Protein AF-A0A7X6TJB2-F1 (afdb_monomer_lite)

Sequence (103 aa):
MDLHDQPLPHHTSRQLNVPHGMFTSTGGVSTGPFASLNLSLHVGDHEDNVRRNRAAAAAALGLSRLVSVHQVHGDRVLLVDAADAGEEQSGYDAMISRLPGTG

pLDDT: mean 90.39, std 13.82, range [32.94, 98.31]

Radius of gyration: 14.3 Å; chains: 1; bounding box: 29×34×34 Å

Structure (mmCIF, N/CA/C/O backbone):
data_AF-A0A7X6TJB2-F1
#
_entry.id   AF-A0A7X6TJB2-F1
#
loop_
_atom_site.group_PDB
_atom_site.id
_atom_site.type_symbol
_atom_site.label_atom_id
_atom_site.label_alt_id
_atom_site.label_comp_id
_atom_site.label_asym_id
_atom_site.label_entity_id
_atom_site.label_seq_id
_atom_site.pdbx_PDB_ins_code
_atom_site.Cartn_x
_atom_site.Cartn_y
_atom_site.Cartn_z
_atom_site.occupancy
_atom_site.B_iso_or_equiv
_atom_site.auth_seq_id
_atom_site.auth_comp_id
_atom_site.auth_asym_id
_atom_site.auth_atom_id
_atom_site.pdbx_PDB_model_num
ATOM 1 N N . MET A 1 1 ? -3.102 -20.424 -18.651 1.00 32.94 1 MET A N 1
ATOM 2 C CA . MET A 1 1 ? -3.247 -20.389 -17.185 1.00 32.94 1 MET A CA 1
ATOM 3 C C . MET A 1 1 ? -2.532 -19.127 -16.754 1.00 32.94 1 MET A C 1
ATOM 5 O O . MET A 1 1 ? -1.309 -19.125 -16.743 1.00 32.94 1 MET A O 1
ATOM 9 N N . ASP A 1 2 ? -3.270 -18.028 -16.610 1.00 33.28 2 ASP A N 1
ATOM 10 C CA . ASP A 1 2 ? -2.681 -16.723 -16.305 1.00 33.28 2 ASP A CA 1
ATOM 11 C C . ASP A 1 2 ? -2.074 -16.745 -14.901 1.00 33.28 2 ASP A C 1
ATOM 13 O O . ASP A 1 2 ? -2.735 -17.101 -13.929 1.00 33.28 2 ASP A O 1
ATOM 17 N N . LEU A 1 3 ? -0.803 -16.359 -14.797 1.00 38.78 3 LEU A N 1
ATOM 18 C CA . LEU A 1 3 ? -0.041 -16.274 -13.544 1.00 38.78 3 LEU A CA 1
ATOM 19 C C . LEU A 1 3 ? -0.557 -15.173 -12.591 1.00 38.78 3 LEU A C 1
ATOM 21 O O . LEU A 1 3 ? 0.014 -14.974 -11.524 1.00 38.78 3 LEU A O 1
ATOM 25 N N . HIS A 1 4 ? -1.619 -14.460 -12.969 1.00 45.62 4 HIS A N 1
ATOM 26 C CA . HIS A 1 4 ? -2.117 -13.265 -12.286 1.00 45.62 4 HIS A CA 1
ATOM 27 C C . HIS A 1 4 ? -3.244 -13.527 -11.277 1.00 45.62 4 HIS A C 1
ATOM 29 O O . HIS A 1 4 ? -3.681 -12.586 -10.626 1.00 45.62 4 HIS A O 1
ATOM 35 N N . ASP A 1 5 ? -3.691 -14.779 -11.127 1.00 49.00 5 ASP A N 1
ATOM 36 C CA . ASP A 1 5 ? -4.835 -15.137 -10.268 1.00 49.00 5 ASP A CA 1
ATOM 37 C C . ASP A 1 5 ? -4.424 -15.881 -8.980 1.00 49.00 5 ASP A C 1
ATOM 39 O O . ASP A 1 5 ? -5.241 -16.496 -8.297 1.00 49.00 5 ASP A O 1
ATOM 43 N N . GLN A 1 6 ? -3.128 -15.876 -8.644 1.00 51.44 6 GLN A N 1
ATOM 44 C CA . GLN A 1 6 ? -2.649 -16.353 -7.344 1.00 51.44 6 GLN A CA 1
ATOM 45 C C . GLN A 1 6 ? -2.643 -15.188 -6.345 1.00 51.44 6 GLN A C 1
ATOM 47 O O . GLN A 1 6 ? -2.156 -14.109 -6.690 1.00 51.44 6 GLN A O 1
ATOM 52 N N . PRO A 1 7 ? -3.144 -15.376 -5.108 1.00 68.25 7 PRO A N 1
ATOM 53 C CA . PRO A 1 7 ? -3.089 -14.330 -4.096 1.00 68.25 7 PRO A CA 1
ATOM 54 C C . PRO A 1 7 ? -1.633 -13.922 -3.862 1.00 68.25 7 PRO A C 1
ATOM 56 O O . PRO A 1 7 ? -0.759 -14.784 -3.735 1.00 68.25 7 PRO A O 1
ATOM 59 N N . LEU A 1 8 ? -1.378 -12.610 -3.815 1.00 87.88 8 LEU A N 1
ATOM 60 C CA . LEU A 1 8 ? -0.039 -12.072 -3.578 1.00 87.88 8 LEU A CA 1
ATOM 61 C C . LEU A 1 8 ? 0.607 -12.757 -2.367 1.00 87.88 8 LEU A C 1
ATOM 63 O O . LEU A 1 8 ? -0.004 -12.751 -1.293 1.00 87.88 8 LEU A O 1
ATOM 67 N N . PRO A 1 9 ? 1.827 -13.311 -2.492 1.00 91.50 9 PRO A N 1
ATOM 68 C CA . PRO A 1 9 ? 2.500 -13.949 -1.372 1.00 91.50 9 PRO A CA 1
ATOM 69 C C . PRO A 1 9 ? 2.735 -12.961 -0.223 1.00 91.50 9 PRO A C 1
ATOM 71 O O . PRO A 1 9 ? 3.507 -12.003 -0.344 1.00 91.50 9 PRO A O 1
ATOM 74 N N . HIS A 1 10 ? 2.077 -13.219 0.905 1.00 94.62 10 HIS A N 1
ATOM 75 C CA . HIS A 1 10 ? 2.216 -12.459 2.140 1.00 94.62 10 HIS A CA 1
ATOM 76 C C . HIS A 1 10 ? 2.163 -13.388 3.353 1.00 94.62 10 HIS A C 1
ATOM 78 O O . HIS A 1 10 ? 1.511 -14.433 3.346 1.00 94.62 10 HIS A O 1
ATOM 84 N N . HIS A 1 11 ? 2.858 -13.000 4.414 1.00 95.81 11 HIS A N 1
ATOM 85 C CA . HIS A 1 11 ? 2.828 -13.705 5.686 1.00 95.81 11 HIS A CA 1
ATOM 86 C C . HIS A 1 11 ? 1.746 -13.120 6.585 1.00 95.81 11 HIS A C 1
ATOM 88 O O . HIS A 1 11 ? 1.673 -11.908 6.767 1.00 95.81 11 HIS A O 1
ATOM 94 N N . THR A 1 12 ? 0.942 -13.995 7.178 1.00 95.50 12 THR A N 1
ATOM 95 C CA . THR A 1 12 ? -0.109 -13.662 8.144 1.00 95.50 12 THR A CA 1
ATOM 96 C C . THR A 1 12 ? 0.059 -14.522 9.404 1.00 95.50 12 THR A C 1
ATOM 98 O O . THR A 1 12 ? 0.797 -15.510 9.406 1.00 95.50 12 THR A O 1
ATOM 101 N N . SER A 1 13 ? -0.615 -14.158 10.488 1.00 96.06 13 SER A N 1
ATOM 102 C CA . SER A 1 13 ? -0.597 -14.828 11.785 1.00 96.06 13 SER A CA 1
ATOM 103 C C . SER A 1 13 ? -2.010 -15.187 12.220 1.00 96.06 13 SER A C 1
ATOM 105 O O . SER A 1 13 ? -2.899 -14.345 12.287 1.00 96.06 13 SER A O 1
ATOM 107 N N . ARG A 1 14 ? -2.205 -16.439 12.641 1.00 95.62 14 ARG A N 1
ATOM 108 C CA . ARG A 1 14 ? -3.488 -16.906 13.195 1.00 95.62 14 ARG A CA 1
ATOM 109 C C . ARG A 1 14 ? -3.827 -16.293 14.561 1.00 95.62 14 ARG A C 1
ATOM 111 O O . ARG A 1 14 ? -4.913 -16.536 15.070 1.00 95.62 14 ARG A O 1
ATOM 118 N N . GLN A 1 15 ? -2.900 -15.550 15.171 1.00 97.31 15 GLN A N 1
ATOM 119 C CA . GLN A 1 15 ? -3.116 -14.886 16.462 1.00 97.31 15 GLN A CA 1
ATOM 120 C C . GLN A 1 15 ? -3.886 -13.563 16.332 1.00 97.31 15 GLN A C 1
ATOM 122 O O . GLN A 1 15 ? -4.406 -13.065 17.326 1.00 97.31 15 GLN A O 1
ATOM 127 N N . LEU A 1 16 ? -3.957 -12.986 15.130 1.00 94.94 16 LEU A N 1
ATOM 128 C CA . LEU A 1 16 ? -4.660 -11.733 14.869 1.00 94.94 16 LEU A CA 1
ATOM 129 C C . LEU A 1 16 ? -5.950 -12.026 14.105 1.00 94.94 16 LEU A C 1
ATOM 131 O O . LEU A 1 16 ? -5.923 -12.646 13.046 1.00 94.94 16 LEU A O 1
ATOM 135 N N . ASN A 1 17 ? -7.078 -11.546 14.626 1.00 93.94 17 ASN A N 1
ATOM 136 C CA . ASN A 1 17 ? -8.394 -11.708 13.999 1.00 93.94 17 ASN A CA 1
ATOM 137 C C . ASN A 1 17 ? -8.801 -10.482 13.159 1.00 93.94 17 ASN A C 1
ATOM 139 O O . ASN A 1 17 ? -9.963 -10.085 13.129 1.00 93.94 17 ASN A O 1
ATOM 143 N N . VAL A 1 18 ? -7.817 -9.838 12.535 1.00 92.94 18 VAL A N 1
ATOM 144 C CA . VAL A 1 18 ? -7.986 -8.667 11.666 1.00 92.94 18 VAL A CA 1
ATOM 145 C C . VAL A 1 18 ? -7.214 -8.902 10.369 1.00 92.94 18 VAL A C 1
ATOM 147 O O . VAL A 1 18 ? -6.207 -9.614 10.410 1.00 92.94 18 VAL A O 1
ATOM 150 N N . PRO A 1 19 ? -7.633 -8.334 9.224 1.00 93.75 19 PRO A N 1
ATOM 151 C CA . PRO A 1 19 ? -6.827 -8.381 8.010 1.00 93.75 19 PRO A CA 1
ATOM 152 C C . PRO A 1 19 ? -5.441 -7.781 8.261 1.00 93.75 19 PRO A C 1
ATOM 154 O O . PRO A 1 19 ? -5.323 -6.671 8.775 1.00 93.75 19 PRO A O 1
ATOM 157 N N . HIS A 1 20 ? -4.394 -8.539 7.949 1.00 95.44 20 HIS A N 1
ATOM 158 C CA . HIS A 1 20 ? -3.006 -8.112 8.093 1.00 95.44 20 HIS A CA 1
ATOM 159 C C . HIS A 1 20 ? -2.105 -8.987 7.222 1.00 95.44 20 HIS A C 1
ATOM 161 O O . HIS A 1 20 ? -2.402 -10.162 6.984 1.00 95.44 20 HIS A O 1
ATOM 167 N N . GLY A 1 21 ? -0.972 -8.436 6.795 1.00 94.19 21 GLY A N 1
ATOM 168 C CA . GLY A 1 21 ? 0.013 -9.191 6.040 1.00 94.19 21 GLY A CA 1
ATOM 169 C C . GLY A 1 21 ? 1.347 -8.471 5.915 1.00 94.19 21 GLY A C 1
ATOM 170 O O . GLY A 1 21 ? 1.396 -7.248 5.841 1.00 94.19 21 GLY A O 1
ATOM 171 N N . MET A 1 22 ? 2.423 -9.253 5.866 1.00 96.62 22 MET A N 1
ATOM 172 C CA . MET A 1 22 ? 3.758 -8.795 5.481 1.00 96.62 22 MET A CA 1
ATOM 173 C C . MET A 1 22 ? 4.057 -9.331 4.083 1.00 96.62 22 MET A C 1
ATOM 175 O O . MET A 1 22 ? 4.205 -10.543 3.906 1.00 96.62 22 MET A O 1
ATOM 179 N N . PHE A 1 23 ? 4.099 -8.450 3.087 1.00 96.44 23 PHE A N 1
ATOM 180 C CA . PHE A 1 23 ? 4.341 -8.835 1.697 1.00 96.44 23 PHE A CA 1
ATOM 181 C C . PHE A 1 23 ? 5.803 -9.211 1.445 1.00 96.44 23 PHE A C 1
ATOM 183 O O . PHE A 1 23 ? 6.723 -8.713 2.093 1.00 96.44 23 PHE A O 1
ATOM 190 N N . THR A 1 24 ? 6.007 -10.083 0.461 1.00 95.88 24 THR A N 1
ATOM 191 C CA . THR A 1 24 ? 7.329 -10.344 -0.126 1.00 95.88 24 THR A CA 1
ATOM 192 C C . THR A 1 24 ? 7.570 -9.420 -1.326 1.00 95.88 24 THR A C 1
ATOM 194 O O . THR A 1 24 ? 6.661 -8.727 -1.770 1.00 95.88 24 THR A O 1
ATOM 197 N N . SER A 1 25 ? 8.763 -9.446 -1.924 1.00 95.56 25 SER A N 1
ATOM 198 C CA . SER A 1 25 ? 9.030 -8.757 -3.198 1.00 95.56 25 SER A CA 1
ATOM 199 C C . SER A 1 25 ? 8.496 -9.500 -4.439 1.00 95.56 25 SER A C 1
ATOM 201 O O . SER A 1 25 ? 8.751 -9.074 -5.571 1.00 95.56 25 SER A O 1
ATOM 203 N N . THR A 1 26 ? 7.771 -10.612 -4.260 1.00 96.12 26 THR A N 1
ATOM 204 C CA . THR A 1 26 ? 7.280 -11.486 -5.340 1.00 96.12 26 THR A CA 1
ATOM 205 C C . THR A 1 26 ? 5.805 -11.241 -5.675 1.00 96.12 26 THR A C 1
ATOM 207 O O . THR A 1 26 ? 5.028 -10.831 -4.817 1.00 96.12 26 THR A O 1
ATOM 210 N N . GLY A 1 27 ? 5.408 -11.521 -6.921 1.00 94.81 27 GLY A N 1
ATOM 211 C CA . GLY A 1 27 ? 4.007 -11.493 -7.366 1.00 94.81 27 GLY A CA 1
ATOM 212 C C . GLY A 1 27 ? 3.518 -10.158 -7.938 1.00 94.81 27 GLY A C 1
ATOM 213 O O . GLY A 1 27 ? 2.348 -10.054 -8.293 1.00 94.81 27 GLY A O 1
ATOM 214 N N . GLY A 1 28 ? 4.387 -9.152 -8.049 1.00 96.88 28 GLY A N 1
ATOM 215 C CA . GLY A 1 28 ? 4.039 -7.878 -8.681 1.00 96.88 28 GLY A CA 1
ATOM 216 C C . GLY A 1 28 ? 4.413 -7.802 -10.163 1.00 96.88 28 GLY A C 1
ATOM 217 O O . GLY A 1 28 ? 4.805 -8.794 -10.778 1.00 96.88 28 GLY A O 1
ATOM 218 N N . VAL A 1 29 ? 4.289 -6.605 -10.736 1.00 97.94 29 VAL A N 1
ATOM 219 C CA . VAL A 1 29 ? 4.496 -6.333 -12.172 1.00 97.94 29 VAL A CA 1
ATOM 220 C C . VAL A 1 29 ? 5.723 -5.469 -12.478 1.00 97.94 29 VAL A C 1
ATOM 222 O O . VAL A 1 29 ? 6.023 -5.223 -13.646 1.00 97.94 29 VAL A O 1
ATOM 225 N N . SER A 1 30 ? 6.432 -4.995 -11.453 1.00 98.31 30 SER A N 1
ATOM 226 C CA . SER A 1 30 ? 7.643 -4.189 -11.624 1.00 98.31 30 SER A CA 1
ATOM 227 C C . SER A 1 30 ? 8.799 -5.027 -12.179 1.00 98.31 30 SER A C 1
ATOM 229 O O . SER A 1 30 ? 8.832 -6.253 -12.056 1.00 98.31 30 SER A O 1
ATOM 231 N N . THR A 1 31 ? 9.782 -4.362 -12.788 1.00 98.00 31 THR A N 1
ATOM 232 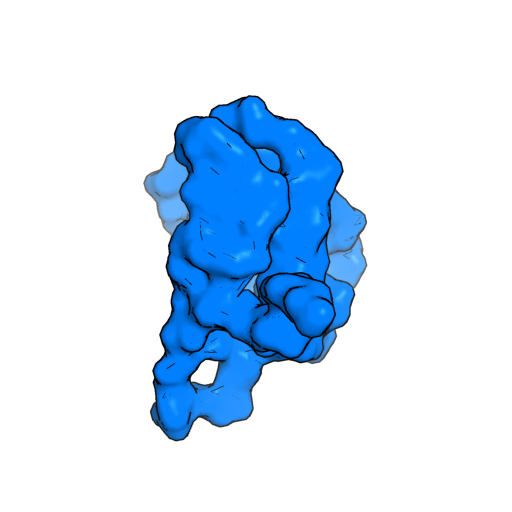C CA . THR A 1 31 ? 10.915 -5.011 -13.473 1.00 98.00 31 THR A CA 1
ATOM 233 C C . THR A 1 31 ? 12.261 -4.423 -13.053 1.00 98.00 31 THR A C 1
ATOM 235 O O . THR A 1 31 ? 12.323 -3.366 -12.426 1.00 98.00 31 THR A O 1
ATOM 238 N N . GLY A 1 32 ? 13.359 -5.085 -13.434 1.00 96.94 32 GLY A N 1
ATOM 239 C CA . GLY A 1 32 ? 14.715 -4.601 -13.169 1.00 96.94 32 GLY A CA 1
ATOM 240 C C . GLY A 1 32 ? 15.002 -4.499 -11.663 1.00 96.94 32 GLY A C 1
ATOM 241 O O . GLY A 1 32 ? 14.700 -5.451 -10.943 1.00 96.94 32 GLY A O 1
ATOM 242 N N . PRO A 1 33 ? 15.559 -3.379 -11.162 1.00 97.56 33 PRO A N 1
ATOM 243 C CA . PRO A 1 33 ? 15.891 -3.228 -9.742 1.00 97.56 33 PRO A CA 1
ATOM 244 C C . PRO A 1 33 ? 14.659 -3.206 -8.822 1.00 97.56 33 PRO A C 1
ATOM 246 O O . PRO A 1 33 ? 14.801 -3.386 -7.617 1.00 97.56 33 PRO A O 1
ATOM 249 N N . PHE A 1 34 ? 13.460 -3.014 -9.380 1.00 98.12 34 PHE A N 1
ATOM 250 C CA . PHE A 1 34 ? 12.194 -2.983 -8.646 1.00 98.12 34 PHE A CA 1
ATOM 251 C C . PHE A 1 34 ? 11.409 -4.294 -8.759 1.00 98.12 34 PHE A C 1
ATOM 253 O O . PHE A 1 34 ? 10.283 -4.382 -8.269 1.00 98.12 34 PHE A O 1
ATOM 260 N N . ALA A 1 35 ? 11.966 -5.311 -9.429 1.00 97.06 35 ALA A N 1
ATOM 261 C CA . ALA A 1 35 ? 11.278 -6.576 -9.623 1.00 97.06 35 ALA A CA 1
ATOM 262 C C . ALA A 1 35 ? 10.964 -7.250 -8.266 1.00 97.06 35 ALA A C 1
ATOM 264 O O . ALA A 1 35 ? 11.862 -7.448 -7.452 1.00 97.06 35 ALA A O 1
ATOM 265 N N . SER A 1 36 ? 9.727 -7.657 -7.960 1.00 96.44 36 SER A N 1
ATOM 266 C CA . SER A 1 36 ? 8.491 -7.577 -8.768 1.00 96.44 36 SER A CA 1
ATOM 267 C C . SER A 1 36 ? 7.364 -6.779 -8.104 1.00 96.44 36 SER A C 1
ATOM 269 O O . SER A 1 36 ? 6.617 -6.099 -8.800 1.00 96.44 36 SER A O 1
ATOM 271 N N . LEU A 1 37 ? 7.239 -6.826 -6.774 1.00 97.69 37 LEU A N 1
ATOM 272 C CA . LEU A 1 37 ? 6.174 -6.170 -6.009 1.00 97.69 37 LEU A CA 1
ATOM 273 C C . LEU A 1 37 ? 6.686 -4.909 -5.303 1.00 97.69 37 LEU A C 1
ATOM 275 O O . LEU A 1 37 ? 6.747 -4.842 -4.077 1.00 97.69 37 LEU A O 1
ATOM 279 N N . ASN A 1 38 ? 7.078 -3.899 -6.074 1.00 98.00 38 ASN A N 1
ATOM 280 C CA . ASN A 1 38 ? 7.423 -2.604 -5.502 1.00 98.00 38 ASN A CA 1
ATOM 281 C C . ASN A 1 38 ? 6.157 -1.796 -5.161 1.00 98.00 38 ASN A C 1
ATOM 283 O O . ASN A 1 38 ? 5.304 -1.575 -6.024 1.00 98.00 38 ASN A O 1
ATOM 287 N N . LEU A 1 39 ? 6.056 -1.339 -3.910 1.00 96.25 39 LEU A N 1
ATOM 288 C CA . LEU A 1 39 ? 4.941 -0.531 -3.393 1.00 96.25 39 LEU A CA 1
ATOM 289 C C . LEU A 1 39 ? 5.316 0.941 -3.149 1.00 96.25 39 LEU A C 1
ATOM 291 O O . LEU A 1 39 ? 4.438 1.741 -2.807 1.00 96.25 39 LEU A O 1
ATOM 295 N N . SER A 1 40 ? 6.597 1.293 -3.305 1.00 95.50 40 SER A N 1
ATOM 296 C CA . SER A 1 40 ? 7.109 2.636 -3.030 1.00 95.50 40 SER A CA 1
ATOM 297 C C . SER A 1 40 ? 6.855 3.590 -4.193 1.00 95.50 40 SER A C 1
ATOM 299 O O . SER A 1 40 ? 7.202 3.294 -5.337 1.00 95.50 40 SER A O 1
ATOM 301 N N . LEU A 1 41 ? 6.309 4.765 -3.874 1.00 94.12 41 LEU A N 1
ATOM 302 C CA . LEU A 1 41 ? 6.014 5.835 -4.831 1.00 94.12 41 LEU A CA 1
ATOM 303 C C . LEU A 1 41 ? 7.228 6.730 -5.148 1.00 94.12 41 LEU A C 1
ATOM 305 O O . LEU A 1 41 ? 7.139 7.583 -6.026 1.00 94.12 41 LEU A O 1
ATOM 309 N N . HIS A 1 42 ? 8.363 6.547 -4.461 1.00 91.31 42 HIS A N 1
ATOM 310 C CA . HIS A 1 42 ? 9.446 7.545 -4.437 1.00 91.31 42 HIS A CA 1
ATOM 311 C C . HIS A 1 42 ? 10.838 7.021 -4.819 1.00 91.31 42 HIS A C 1
ATOM 313 O O . HIS A 1 42 ? 11.800 7.783 -4.825 1.00 91.31 42 HIS A O 1
ATOM 319 N N . VAL A 1 43 ? 10.968 5.740 -5.175 1.00 93.75 43 VAL A N 1
ATOM 320 C CA . VAL A 1 43 ? 12.271 5.114 -5.497 1.00 93.75 43 VAL A CA 1
ATOM 321 C C . VAL A 1 43 ? 12.600 5.074 -6.994 1.00 93.75 43 VAL A C 1
ATOM 323 O O . VAL A 1 43 ? 13.635 4.535 -7.374 1.00 93.75 43 VAL A O 1
ATOM 326 N N . GLY A 1 44 ? 11.748 5.658 -7.844 1.00 95.81 44 GLY A N 1
ATOM 327 C CA . GLY A 1 44 ? 12.004 5.804 -9.284 1.00 95.81 44 GLY A CA 1
ATOM 328 C C . GLY A 1 44 ? 11.515 4.654 -10.172 1.00 95.81 44 GLY A C 1
ATOM 329 O O . GLY A 1 44 ? 11.976 4.527 -11.304 1.00 95.81 44 GLY A O 1
ATOM 330 N N . ASP A 1 45 ? 10.598 3.818 -9.682 1.00 98.12 45 ASP A N 1
ATOM 331 C CA . ASP A 1 45 ? 9.887 2.840 -10.515 1.00 98.12 45 ASP A CA 1
ATOM 332 C C . ASP A 1 45 ? 8.804 3.515 -11.374 1.00 98.12 45 ASP A C 1
ATOM 334 O O . ASP A 1 45 ? 8.413 4.659 -11.135 1.00 98.12 45 ASP A O 1
ATOM 338 N N . HIS A 1 46 ? 8.294 2.798 -12.373 1.00 97.81 46 HIS A N 1
ATOM 339 C CA . HIS A 1 46 ? 7.203 3.275 -13.208 1.00 97.81 46 HIS A CA 1
ATOM 340 C C . HIS A 1 46 ? 5.909 3.376 -12.393 1.00 97.81 46 HIS A C 1
ATOM 342 O O . HIS A 1 46 ? 5.434 2.383 -11.838 1.00 97.81 46 HIS A O 1
ATOM 348 N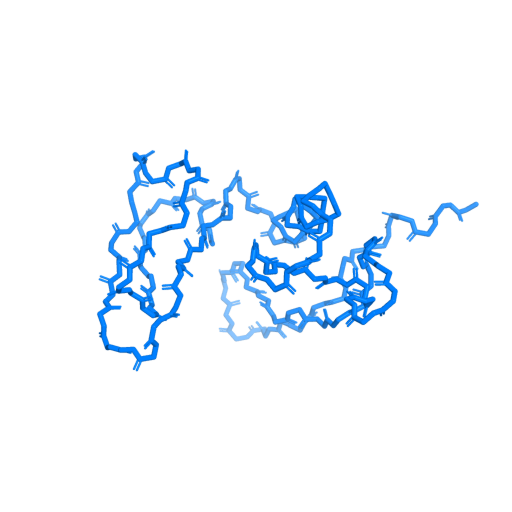 N . GLU A 1 47 ? 5.298 4.559 -12.374 1.00 96.31 47 GLU A N 1
ATOM 349 C CA . GLU A 1 47 ? 4.137 4.860 -11.530 1.00 96.31 47 GLU A CA 1
ATOM 350 C C . GLU A 1 47 ? 2.980 3.863 -11.726 1.00 96.31 47 GLU A C 1
ATOM 352 O O . GLU A 1 47 ? 2.421 3.364 -10.750 1.00 96.31 47 GLU A O 1
ATOM 357 N N . ASP A 1 48 ? 2.672 3.487 -12.973 1.00 97.75 48 ASP A N 1
ATOM 358 C CA . ASP A 1 48 ? 1.622 2.498 -13.264 1.00 97.75 48 ASP A CA 1
ATOM 359 C C . ASP A 1 48 ? 1.902 1.111 -12.670 1.00 97.75 48 ASP A C 1
ATOM 361 O O . ASP A 1 48 ? 0.969 0.427 -12.241 1.00 97.75 48 ASP A O 1
ATOM 365 N N . ASN A 1 49 ? 3.169 0.685 -12.617 1.00 98.06 49 ASN A N 1
ATOM 366 C CA . ASN A 1 49 ? 3.534 -0.592 -12.006 1.00 98.06 49 ASN A CA 1
ATOM 367 C C . ASN A 1 49 ? 3.292 -0.534 -10.500 1.00 98.06 49 ASN A C 1
ATOM 369 O O . ASN A 1 49 ? 2.657 -1.428 -9.941 1.00 98.06 49 ASN A O 1
ATOM 373 N N . VAL A 1 50 ? 3.714 0.558 -9.859 1.00 97.31 50 VAL A N 1
ATOM 374 C CA . VAL A 1 50 ? 3.498 0.769 -8.425 1.00 97.31 50 VAL A CA 1
ATOM 375 C C . VAL A 1 50 ? 2.003 0.849 -8.106 1.00 97.31 50 VAL A C 1
ATOM 377 O O . VAL A 1 50 ? 1.542 0.186 -7.178 1.00 97.31 50 VAL A O 1
ATOM 380 N N . ARG A 1 51 ? 1.205 1.570 -8.907 1.00 96.00 51 ARG A N 1
ATOM 381 C CA . ARG A 1 51 ? -0.262 1.631 -8.757 1.00 96.00 51 ARG A CA 1
ATOM 382 C C . ARG A 1 51 ? -0.903 0.242 -8.849 1.00 96.00 51 ARG A C 1
ATOM 384 O O . ARG A 1 51 ? -1.737 -0.090 -8.007 1.00 96.00 51 ARG A O 1
ATOM 391 N N . ARG A 1 52 ? -0.494 -0.592 -9.814 1.00 97.00 52 ARG A N 1
ATOM 392 C CA . ARG A 1 52 ? -0.986 -1.978 -9.957 1.00 97.00 52 ARG A CA 1
ATOM 393 C C . ARG A 1 52 ? -0.588 -2.858 -8.775 1.00 97.00 52 ARG A C 1
ATOM 395 O O . ARG A 1 52 ? -1.443 -3.551 -8.229 1.00 97.00 52 ARG A O 1
ATOM 402 N N . ASN A 1 53 ? 0.670 -2.794 -8.342 1.00 97.06 53 ASN A N 1
ATOM 403 C CA . ASN A 1 53 ? 1.161 -3.552 -7.189 1.00 97.06 53 ASN A CA 1
ATOM 404 C C . ASN A 1 53 ? 0.408 -3.175 -5.905 1.00 97.06 53 ASN A C 1
ATOM 406 O O . ASN A 1 53 ? -0.002 -4.049 -5.145 1.00 97.06 53 ASN A O 1
ATOM 410 N N . ARG A 1 54 ? 0.170 -1.878 -5.685 1.00 95.94 54 ARG A N 1
ATOM 411 C CA . ARG A 1 54 ? -0.587 -1.366 -4.534 1.00 95.94 54 ARG A CA 1
ATOM 412 C C . ARG A 1 54 ? -2.054 -1.789 -4.562 1.00 95.94 54 ARG A C 1
ATOM 414 O O . ARG A 1 54 ? -2.581 -2.192 -3.530 1.00 95.94 54 ARG A O 1
ATOM 421 N N . ALA A 1 55 ? -2.700 -1.750 -5.729 1.00 95.06 55 ALA A N 1
ATOM 422 C CA . ALA A 1 55 ? -4.067 -2.246 -5.886 1.00 95.06 55 ALA A CA 1
ATOM 423 C C . ALA A 1 55 ? -4.159 -3.751 -5.586 1.00 95.06 55 ALA A C 1
ATOM 425 O O . ALA A 1 55 ? -5.065 -4.186 -4.876 1.00 95.06 55 ALA A O 1
ATOM 426 N N . ALA A 1 56 ? -3.191 -4.538 -6.061 1.00 95.75 56 ALA A N 1
ATOM 427 C CA . ALA A 1 56 ? -3.120 -5.963 -5.766 1.00 95.75 56 ALA A CA 1
ATOM 428 C C . ALA A 1 56 ? -2.881 -6.227 -4.266 1.00 95.75 56 ALA A C 1
ATOM 430 O O . ALA A 1 56 ? -3.526 -7.104 -3.693 1.00 95.75 56 ALA A O 1
ATOM 431 N N . ALA A 1 57 ? -2.016 -5.447 -3.605 1.00 95.69 57 ALA A N 1
ATOM 432 C CA . ALA A 1 57 ? -1.770 -5.550 -2.164 1.00 95.69 57 ALA A CA 1
ATOM 433 C C . ALA A 1 57 ? -3.031 -5.241 -1.339 1.00 95.69 57 ALA A C 1
ATOM 435 O O . ALA A 1 57 ? -3.376 -5.997 -0.431 1.00 95.69 57 ALA A O 1
ATOM 436 N N . ALA A 1 58 ? -3.764 -4.182 -1.697 1.00 94.88 58 ALA A N 1
ATOM 437 C CA . ALA A 1 58 ? -5.047 -3.858 -1.077 1.00 94.88 58 ALA A CA 1
ATOM 438 C C . ALA A 1 58 ? -6.059 -5.005 -1.247 1.00 94.88 58 ALA A C 1
ATOM 440 O O . ALA A 1 58 ? -6.671 -5.443 -0.272 1.00 94.88 58 ALA A O 1
ATOM 441 N N . ALA A 1 59 ? -6.177 -5.546 -2.464 1.00 94.94 59 ALA A N 1
ATOM 442 C CA . ALA A 1 59 ? -7.077 -6.656 -2.765 1.00 94.94 59 ALA A CA 1
ATOM 443 C C . ALA A 1 59 ? -6.726 -7.931 -1.979 1.00 94.94 59 ALA A C 1
ATOM 445 O O . ALA A 1 59 ? -7.622 -8.581 -1.443 1.00 94.94 59 ALA A O 1
ATOM 446 N N . ALA A 1 60 ? -5.436 -8.258 -1.841 1.00 95.06 60 ALA A N 1
ATOM 447 C CA . ALA A 1 60 ? -4.970 -9.427 -1.091 1.00 95.06 60 ALA A CA 1
ATOM 448 C C . ALA A 1 60 ? -5.347 -9.381 0.401 1.00 95.06 60 ALA A C 1
ATOM 450 O O . ALA A 1 60 ? -5.505 -10.428 1.026 1.00 95.06 60 ALA A O 1
ATOM 451 N N . LEU A 1 61 ? -5.519 -8.179 0.958 1.00 94.00 61 LEU A N 1
ATOM 452 C CA . LEU A 1 61 ? -5.942 -7.953 2.342 1.00 94.00 61 LEU A CA 1
ATOM 453 C C . LEU A 1 61 ? -7.438 -7.621 2.473 1.00 94.00 61 LEU A C 1
ATOM 455 O O . LEU A 1 61 ? -7.912 -7.389 3.584 1.00 94.00 61 LEU A O 1
ATOM 459 N N . GLY A 1 62 ? -8.196 -7.585 1.370 1.00 94.56 62 GLY A N 1
ATOM 460 C CA . GLY A 1 62 ? -9.611 -7.198 1.379 1.00 94.56 62 GLY A CA 1
ATOM 461 C C . GLY A 1 62 ? -9.847 -5.738 1.786 1.00 94.56 62 GLY A C 1
ATOM 462 O O . GLY A 1 62 ? -10.888 -5.416 2.359 1.00 94.56 62 GLY A O 1
ATOM 463 N N . LEU A 1 63 ? -8.875 -4.860 1.530 1.00 93.44 63 LEU A N 1
ATOM 464 C CA . LEU A 1 63 ? -8.944 -3.437 1.851 1.00 93.44 63 LEU A CA 1
ATOM 465 C C . LEU A 1 63 ? -9.633 -2.668 0.721 1.00 93.44 63 LEU A C 1
ATOM 467 O O . LEU A 1 63 ? -9.367 -2.896 -0.458 1.00 93.44 63 LEU A O 1
ATOM 471 N N . SER A 1 64 ? -10.487 -1.711 1.082 1.00 92.00 64 SER A N 1
ATOM 472 C CA . SER A 1 64 ? -11.054 -0.748 0.132 1.00 92.00 64 SER A CA 1
ATOM 473 C C . SER A 1 64 ? -10.090 0.401 -0.156 1.00 92.00 64 SER A C 1
ATOM 475 O O . SER A 1 64 ? -10.215 1.072 -1.180 1.00 92.00 64 SER A O 1
ATOM 477 N N . ARG A 1 65 ? -9.133 0.635 0.749 1.00 89.81 65 ARG A N 1
ATOM 478 C CA . ARG A 1 65 ? -8.160 1.719 0.665 1.00 89.81 65 ARG A CA 1
ATOM 479 C C . ARG A 1 65 ? -6.836 1.306 1.301 1.00 89.81 65 ARG A C 1
ATOM 481 O O . ARG A 1 65 ? -6.827 0.839 2.436 1.00 89.81 65 ARG A O 1
ATOM 488 N N . LEU A 1 66 ? -5.745 1.548 0.574 1.00 92.38 66 LEU A N 1
ATOM 489 C CA . LEU A 1 66 ? -4.373 1.436 1.070 1.00 92.38 66 LEU A CA 1
ATOM 490 C C . LEU A 1 66 ? -3.771 2.840 1.208 1.00 92.38 66 LEU A C 1
ATOM 492 O O . LEU A 1 66 ? -3.629 3.546 0.204 1.00 92.38 66 LEU A O 1
ATOM 496 N N . VAL A 1 67 ? -3.425 3.231 2.430 1.00 93.38 67 VAL A N 1
ATOM 497 C CA . VAL A 1 67 ? -2.833 4.527 2.777 1.00 93.38 67 VAL A CA 1
ATOM 498 C C . VAL A 1 67 ? -1.359 4.333 3.111 1.00 93.38 67 VAL A C 1
ATOM 500 O O . VAL A 1 67 ? -0.950 3.333 3.691 1.00 93.38 67 VAL A O 1
ATOM 503 N N . SER A 1 68 ? -0.537 5.297 2.719 1.00 93.88 68 SER A N 1
ATOM 504 C CA . SER A 1 68 ? 0.874 5.342 3.086 1.00 93.88 68 SER A CA 1
ATOM 505 C C . SER A 1 68 ? 1.300 6.776 3.381 1.00 93.88 68 SER A C 1
ATOM 507 O O . SER A 1 68 ? 0.592 7.735 3.071 1.00 93.88 68 SER A O 1
ATOM 509 N N . VAL A 1 69 ? 2.451 6.907 4.030 1.00 94.56 69 VAL A N 1
ATOM 510 C CA . VAL A 1 69 ? 3.094 8.180 4.361 1.00 94.56 69 VAL A CA 1
ATOM 511 C C . VAL A 1 69 ? 4.484 8.196 3.752 1.00 94.56 69 VAL A C 1
ATOM 513 O O . VAL A 1 69 ? 5.119 7.148 3.618 1.00 94.56 69 VAL A O 1
ATOM 516 N N . HIS A 1 70 ? 4.977 9.391 3.450 1.00 94.00 70 HIS A N 1
ATOM 517 C CA . HIS A 1 70 ? 6.372 9.573 3.094 1.00 94.00 70 HIS A CA 1
ATOM 518 C C . HIS A 1 70 ? 7.186 9.570 4.393 1.00 94.00 70 HIS A C 1
ATOM 520 O O . HIS A 1 70 ? 7.264 10.577 5.107 1.00 94.00 70 HIS A O 1
ATOM 526 N N . GLN A 1 71 ? 7.715 8.387 4.713 1.00 94.56 71 GLN A N 1
ATOM 527 C CA . GLN A 1 71 ? 8.459 8.099 5.938 1.00 94.56 71 GLN A CA 1
ATOM 528 C C . GLN A 1 71 ? 9.734 8.941 6.027 1.00 94.56 71 GLN A C 1
ATOM 530 O O . GLN A 1 71 ? 10.513 9.015 5.075 1.00 94.56 71 GLN A O 1
ATOM 535 N N . VAL A 1 72 ? 9.964 9.558 7.188 1.00 96.06 72 VAL A N 1
ATOM 536 C CA . VAL A 1 72 ? 11.106 10.457 7.440 1.00 96.06 72 VAL A CA 1
ATOM 537 C C . VAL A 1 72 ? 12.019 9.964 8.564 1.00 96.06 72 VAL A C 1
ATOM 539 O O . VAL A 1 72 ? 12.935 10.681 8.960 1.00 96.06 72 VAL A O 1
ATOM 542 N N . HIS A 1 73 ? 11.807 8.741 9.054 1.00 96.50 73 HIS A N 1
ATOM 543 C CA . HIS A 1 73 ? 12.491 8.153 10.209 1.00 96.50 73 HIS A CA 1
ATOM 544 C C . HIS A 1 73 ? 12.312 8.966 11.507 1.00 96.50 73 HIS A C 1
ATOM 546 O O . HIS A 1 73 ? 13.217 9.043 12.338 1.00 96.50 73 HIS A O 1
ATOM 552 N N . GLY A 1 74 ? 11.148 9.593 11.673 1.00 96.69 74 GLY A N 1
ATOM 553 C CA . GLY A 1 74 ? 10.706 10.256 12.894 1.00 96.69 74 GLY A CA 1
ATOM 554 C C . GLY A 1 74 ? 9.813 9.369 13.768 1.00 96.69 74 GLY A C 1
ATOM 555 O O . GLY A 1 74 ? 9.768 8.148 13.635 1.00 96.69 74 GLY A O 1
ATOM 556 N N . ASP A 1 75 ? 9.090 10.008 14.687 1.00 98.00 75 ASP A N 1
ATOM 557 C CA . ASP A 1 75 ? 8.255 9.366 15.713 1.00 98.00 75 ASP A CA 1
ATOM 558 C C . ASP A 1 75 ? 6.778 9.802 15.666 1.00 98.00 75 ASP A C 1
ATOM 560 O O . ASP A 1 75 ? 5.975 9.444 16.531 1.00 98.00 75 ASP A O 1
ATOM 564 N N . ARG A 1 76 ? 6.394 10.581 14.650 1.00 98.06 76 ARG A N 1
ATOM 565 C CA . ARG A 1 76 ? 5.036 11.110 14.513 1.00 98.06 76 A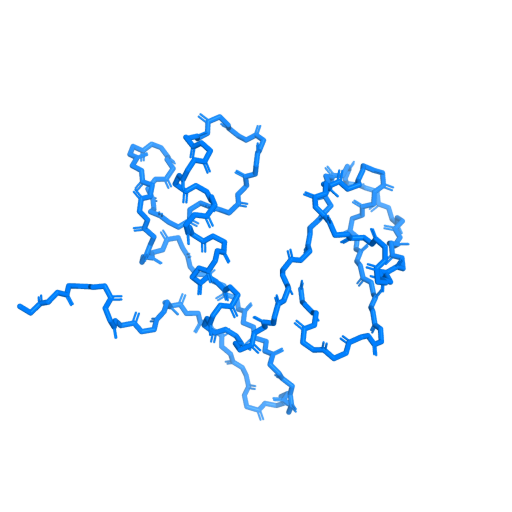RG A CA 1
ATOM 566 C C . ARG A 1 76 ? 4.095 10.080 13.893 1.00 98.06 76 ARG A C 1
ATOM 568 O O . ARG A 1 76 ? 4.431 9.407 12.918 1.00 98.06 76 ARG A O 1
ATOM 575 N N . VAL A 1 77 ? 2.870 10.041 14.421 1.00 96.94 77 VAL A N 1
ATOM 576 C CA . VAL A 1 77 ? 1.781 9.170 13.954 1.00 96.94 77 VAL A CA 1
ATOM 577 C C . VAL A 1 77 ? 0.709 10.000 13.252 1.00 96.94 77 VAL A C 1
ATOM 579 O O . VAL A 1 77 ? 0.198 10.962 13.828 1.00 96.94 77 VAL A O 1
ATOM 582 N N . LEU A 1 78 ? 0.353 9.622 12.025 1.00 95.00 78 LEU A N 1
ATOM 583 C CA . LEU A 1 78 ? -0.772 10.198 11.295 1.00 95.00 78 LEU A CA 1
ATOM 584 C C . LEU A 1 78 ? -2.085 9.547 11.751 1.00 95.00 78 LEU A C 1
ATOM 586 O O . LEU A 1 78 ? -2.220 8.321 11.732 1.00 95.00 78 LEU A O 1
ATOM 590 N N . LEU A 1 79 ? -3.072 10.360 12.129 1.00 94.88 79 LEU A N 1
ATOM 591 C CA . LEU A 1 79 ? -4.449 9.899 12.297 1.00 94.88 79 LEU A CA 1
ATOM 592 C C . LEU A 1 79 ? -5.133 9.918 10.929 1.00 94.88 79 LEU A C 1
ATOM 594 O O . LEU A 1 79 ? -5.410 10.992 10.414 1.00 94.88 79 LEU A O 1
ATOM 598 N N . VAL A 1 80 ? -5.401 8.738 10.374 1.00 93.81 80 VAL A N 1
ATOM 599 C CA . VAL A 1 80 ? -5.994 8.587 9.044 1.00 93.81 80 VAL A CA 1
ATOM 600 C C . VAL A 1 80 ? -7.519 8.622 9.133 1.00 93.81 80 VAL A C 1
ATOM 602 O O . VAL A 1 80 ? -8.135 7.736 9.746 1.00 93.81 80 VAL A O 1
ATOM 605 N N . ASP A 1 81 ? -8.130 9.601 8.472 1.00 90.62 81 ASP A N 1
ATOM 606 C CA . ASP A 1 81 ? -9.571 9.784 8.337 1.00 90.62 81 ASP A CA 1
ATOM 607 C C . ASP A 1 81 ? -10.056 9.643 6.874 1.00 90.62 81 ASP A C 1
ATOM 609 O O . ASP A 1 81 ? -9.418 8.985 6.046 1.00 90.62 81 ASP A O 1
ATOM 613 N N . ALA A 1 82 ? -11.276 10.099 6.575 1.00 82.56 82 ALA A N 1
ATOM 614 C CA . ALA A 1 82 ? -11.904 9.929 5.265 1.00 82.56 82 ALA A CA 1
ATOM 615 C C . ALA A 1 82 ? -11.351 10.897 4.202 1.00 82.56 82 ALA A C 1
ATOM 617 O O . ALA A 1 82 ? -11.470 10.606 3.013 1.00 82.56 82 ALA A O 1
ATOM 618 N N . ALA A 1 83 ? -10.753 12.018 4.612 1.00 80.00 83 ALA A N 1
ATOM 619 C CA . ALA A 1 83 ? -10.171 13.022 3.728 1.00 80.00 83 ALA A CA 1
ATOM 620 C C . ALA A 1 83 ? -8.788 12.612 3.193 1.00 80.00 83 ALA A C 1
ATOM 622 O O . ALA A 1 83 ? -8.363 13.121 2.158 1.00 80.00 83 ALA A O 1
ATOM 623 N N . ASP A 1 84 ? -8.122 11.650 3.838 1.00 76.94 84 ASP A N 1
ATOM 624 C CA . ASP A 1 84 ? -6.778 11.174 3.482 1.00 76.94 84 ASP A CA 1
ATOM 625 C C . ASP A 1 84 ? -6.783 10.209 2.281 1.00 76.94 84 ASP A C 1
ATOM 627 O O . ASP A 1 84 ? -6.308 9.072 2.340 1.00 76.94 84 ASP A O 1
ATOM 631 N N . ALA A 1 85 ? -7.393 10.635 1.179 1.00 60.78 85 ALA A N 1
ATOM 632 C CA . ALA A 1 85 ? -7.597 9.826 -0.012 1.00 60.78 85 ALA A CA 1
ATOM 633 C C . ALA A 1 85 ? -6.769 10.357 -1.190 1.00 60.78 85 ALA A C 1
ATOM 635 O O . ALA A 1 85 ? -7.306 10.983 -2.099 1.00 60.78 85 ALA A O 1
ATOM 636 N N . GLY A 1 86 ? -5.464 10.072 -1.208 1.00 64.38 86 GLY A N 1
ATOM 637 C CA . GLY A 1 86 ? -4.730 10.057 -2.480 1.00 64.38 86 GLY A CA 1
ATOM 638 C C . GLY A 1 86 ? -3.242 10.366 -2.424 1.00 64.38 86 GLY A C 1
ATOM 639 O O . GLY A 1 86 ? -2.499 9.770 -3.200 1.00 64.38 86 GLY A O 1
ATOM 640 N N . GLU A 1 87 ? -2.797 11.242 -1.524 1.00 71.44 87 GLU A N 1
ATOM 641 C CA . GLU A 1 87 ? -1.395 11.678 -1.464 1.00 71.44 87 GLU A CA 1
ATOM 642 C C . GLU A 1 87 ? -0.708 11.219 -0.176 1.00 71.44 87 GLU A C 1
ATOM 644 O O . GLU A 1 87 ? -1.295 11.266 0.908 1.00 71.44 87 GLU A O 1
ATOM 649 N N . GLU A 1 88 ? 0.547 10.770 -0.296 1.00 87.44 88 GLU A N 1
ATOM 650 C CA . GLU A 1 88 ? 1.364 10.432 0.869 1.00 87.44 88 GLU A CA 1
ATOM 651 C C . GLU A 1 88 ? 1.682 11.695 1.666 1.00 87.44 88 GLU A C 1
ATOM 653 O O . GLU A 1 88 ? 2.350 12.617 1.192 1.00 87.44 88 GLU A O 1
ATOM 658 N N . GLN A 1 89 ? 1.239 11.723 2.920 1.00 89.38 89 GLN A N 1
ATOM 659 C CA . GLN A 1 89 ? 1.599 12.804 3.827 1.00 89.38 89 GLN A CA 1
ATOM 660 C C . GLN A 1 89 ? 3.033 12.615 4.318 1.00 89.38 89 G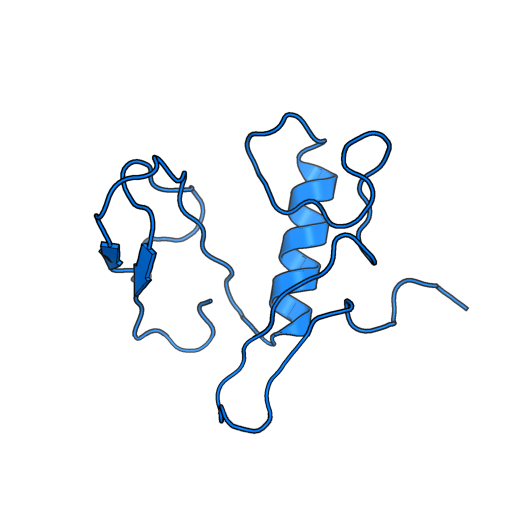LN A C 1
ATOM 662 O O . GLN A 1 89 ? 3.421 11.528 4.745 1.00 89.38 89 GLN A O 1
ATOM 667 N N . SER A 1 90 ? 3.823 13.685 4.274 1.00 91.19 90 SER A N 1
ATOM 668 C CA . SER A 1 90 ? 5.190 13.701 4.808 1.00 91.19 90 SER A CA 1
ATOM 669 C C . SER A 1 90 ? 5.220 14.017 6.304 1.00 91.19 90 SER A C 1
ATOM 671 O O . SER A 1 90 ? 4.328 14.682 6.833 1.00 91.19 90 SER A O 1
ATOM 673 N N . GLY A 1 91 ? 6.303 13.614 6.975 1.00 93.81 91 GLY A N 1
ATOM 674 C CA . GLY A 1 91 ? 6.556 13.964 8.378 1.00 93.81 91 GLY A CA 1
ATOM 675 C C . GLY A 1 91 ? 5.962 12.990 9.395 1.00 93.81 91 GLY A C 1
ATOM 676 O O . GLY A 1 91 ? 5.837 13.357 10.565 1.00 93.81 91 GLY A O 1
ATOM 677 N N . TYR A 1 92 ? 5.591 11.790 8.948 1.00 96.00 92 TYR A N 1
ATOM 678 C CA . TYR A 1 92 ? 5.018 10.718 9.754 1.00 96.00 92 TYR A CA 1
ATOM 679 C C . TYR A 1 92 ? 5.677 9.387 9.400 1.00 96.00 92 TYR A C 1
ATOM 681 O O . TYR A 1 92 ? 6.037 9.160 8.248 1.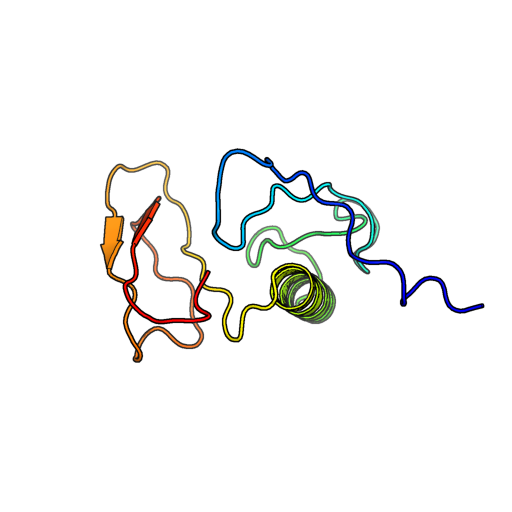00 96.00 92 TYR A O 1
ATOM 689 N N . ASP A 1 93 ? 5.762 8.490 10.379 1.00 96.88 93 ASP A N 1
ATOM 690 C CA . ASP A 1 93 ? 6.377 7.164 10.219 1.00 96.88 93 ASP A CA 1
ATOM 691 C C . ASP A 1 93 ? 5.469 6.025 10.692 1.00 96.88 93 ASP A C 1
ATOM 693 O O . ASP A 1 93 ? 5.776 4.848 10.506 1.00 96.88 93 ASP A O 1
ATOM 697 N N . ALA A 1 94 ? 4.314 6.380 11.253 1.00 96.50 94 ALA A N 1
ATOM 698 C CA . ALA A 1 94 ? 3.251 5.460 11.608 1.00 96.50 94 ALA A CA 1
ATOM 699 C C . ALA A 1 94 ? 1.883 6.073 11.296 1.00 96.50 94 ALA A C 1
ATOM 701 O O . ALA A 1 94 ? 1.731 7.289 11.167 1.00 96.50 94 ALA A O 1
ATOM 702 N N . MET A 1 95 ? 0.873 5.214 11.206 1.00 96.12 95 MET A N 1
ATOM 703 C CA . MET A 1 95 ? -0.511 5.589 10.936 1.00 96.12 95 MET A CA 1
ATOM 704 C C . MET A 1 95 ? -1.444 4.860 11.902 1.00 96.12 95 MET A C 1
ATOM 706 O O . MET A 1 95 ? -1.162 3.738 12.324 1.00 96.12 95 MET A O 1
ATOM 710 N N . ILE A 1 96 ? -2.575 5.480 12.228 1.00 96.44 96 ILE A N 1
ATOM 711 C CA . ILE A 1 96 ? -3.671 4.847 12.964 1.00 96.44 96 ILE A CA 1
ATOM 712 C C . ILE A 1 96 ? -5.007 5.265 12.355 1.00 96.44 96 ILE A C 1
ATOM 714 O O . ILE A 1 96 ? -5.202 6.428 12.015 1.00 96.44 96 ILE A O 1
ATOM 718 N N . SER A 1 97 ? -5.951 4.331 12.239 1.00 94.31 97 SER A N 1
ATOM 719 C CA . SER A 1 97 ? -7.304 4.628 11.768 1.00 94.31 97 SER A CA 1
ATOM 720 C C . SER A 1 97 ? -8.361 3.872 12.565 1.00 94.31 97 SER A C 1
ATOM 722 O O . SER A 1 97 ? -8.092 2.851 13.195 1.00 94.31 97 SER A O 1
ATOM 724 N N . ARG A 1 98 ? -9.591 4.389 12.512 1.00 94.75 98 ARG A N 1
ATOM 725 C CA . ARG A 1 98 ? -10.811 3.700 12.963 1.00 94.75 98 ARG A CA 1
ATOM 726 C C . ARG A 1 98 ? -11.751 3.375 11.798 1.00 94.75 98 ARG A C 1
ATOM 728 O O . ARG A 1 98 ? -12.862 2.911 12.034 1.00 94.75 98 ARG A O 1
ATOM 735 N N . LEU A 1 99 ? -11.340 3.662 10.562 1.00 93.31 99 LEU A N 1
ATOM 736 C CA . LEU A 1 99 ? -12.171 3.487 9.377 1.00 93.31 99 LEU A CA 1
ATOM 737 C C . LEU A 1 99 ? -12.095 2.040 8.868 1.00 93.31 99 LEU A C 1
ATOM 739 O O . LEU A 1 99 ? -11.004 1.573 8.538 1.00 93.31 99 LEU A O 1
ATOM 743 N N . PRO A 1 100 ? -13.231 1.324 8.766 1.00 93.62 100 PRO A N 1
ATOM 744 C CA . PRO A 1 100 ? -13.256 -0.019 8.196 1.00 93.62 100 PRO A CA 1
ATOM 745 C C . PRO A 1 100 ? -12.693 -0.055 6.768 1.00 93.62 100 PRO A C 1
ATOM 747 O O . PRO A 1 100 ? -12.927 0.858 5.978 1.00 93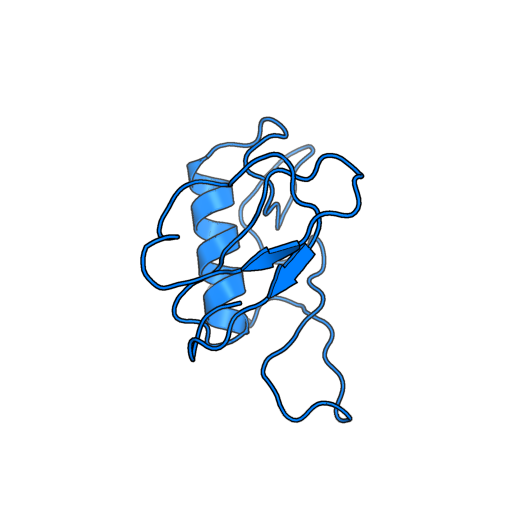.62 100 PRO A O 1
ATOM 750 N N . GLY A 1 101 ? -11.961 -1.120 6.434 1.00 92.25 101 GLY A N 1
ATOM 751 C CA . GLY A 1 101 ? -11.392 -1.324 5.095 1.00 92.25 101 GLY A CA 1
ATOM 752 C C . GLY A 1 101 ? -10.192 -0.432 4.749 1.00 92.25 101 GLY A C 1
ATOM 753 O O . GLY A 1 101 ? -9.706 -0.511 3.623 1.00 92.25 101 GLY A O 1
ATOM 754 N N . THR A 1 102 ? -9.711 0.390 5.690 1.00 92.69 102 THR A N 1
ATOM 755 C CA . THR A 1 102 ? -8.472 1.171 5.547 1.00 92.69 102 THR A CA 1
ATOM 756 C C . THR A 1 102 ? -7.302 0.401 6.144 1.00 92.69 102 THR A C 1
ATOM 758 O O . THR A 1 102 ? -7.364 0.020 7.314 1.00 92.69 102 THR A O 1
ATOM 761 N N . GLY A 1 103 ? -6.244 0.219 5.358 1.00 90.06 103 GLY A N 1
ATOM 762 C CA . GLY A 1 103 ? -4.950 -0.285 5.820 1.00 90.06 103 GLY A CA 1
ATOM 763 C C . GLY A 1 103 ? -3.792 0.439 5.167 1.00 90.06 103 GLY A C 1
ATOM 764 O O . GLY A 1 103 ? -4.057 1.382 4.385 1.00 90.06 103 GLY A O 1
#

Foldseek 3Di:
DDLLPDQQDWDDDPVDPAQDTHGDLPRFPWDDPSPGQDCDPPPDTDNVRNVRSQVSVLVSSVAPEEAAAPADPDDDEAEDDPVRPDDHHYDHHHYDYPDPRYD

Secondary structure (DSSP, 8-state):
--TTSSPP-EE--TT--S---EE-S-SS---GGG-S----SSSS--HHHHHHHHHHHHHHTT-SB---EE--SS--EEEE-SS--SSPEES-SEEEE-STTB-